Protein AF-Q8D309-F1 (afdb_monomer_lite)

pLDDT: mean 88.9, std 13.59, range [43.0, 98.56]

Structure (mmCIF, N/CA/C/O backbone):
data_AF-Q8D309-F1
#
_entry.id   AF-Q8D309-F1
#
loop_
_atom_site.group_PDB
_atom_site.id
_atom_site.type_symbol
_atom_site.label_atom_id
_atom_site.label_alt_id
_atom_site.label_comp_id
_atom_site.label_asym_id
_atom_site.label_entity_id
_atom_site.label_seq_id
_atom_site.pdbx_PDB_ins_code
_atom_site.Cartn_x
_atom_site.Cartn_y
_atom_site.Cartn_z
_atom_site.occupancy
_atom_site.B_iso_or_equiv
_atom_site.auth_seq_id
_atom_site.auth_comp_id
_atom_site.auth_asym_id
_atom_site.auth_atom_id
_atom_site.pdbx_PDB_model_num
ATOM 1 N N . MET A 1 1 ? -21.536 -8.108 13.463 1.00 43.00 1 MET A N 1
ATOM 2 C CA . MET A 1 1 ? -20.271 -8.884 13.417 1.00 43.00 1 MET A CA 1
ATOM 3 C C . MET A 1 1 ? -19.116 -7.937 13.068 1.00 43.00 1 MET A C 1
ATOM 5 O O . MET A 1 1 ? -19.042 -7.468 11.941 1.00 43.00 1 MET A O 1
ATOM 9 N N . ASN A 1 2 ? -18.246 -7.582 14.023 1.00 47.25 2 ASN A N 1
ATOM 10 C CA . ASN A 1 2 ? -17.174 -6.590 13.821 1.00 47.25 2 ASN A CA 1
ATOM 11 C C . ASN A 1 2 ? -15.936 -7.215 13.144 1.00 47.25 2 ASN A C 1
ATOM 13 O O . ASN A 1 2 ? -14.924 -7.476 13.792 1.00 47.25 2 ASN A O 1
ATOM 17 N N . PHE A 1 3 ? -15.986 -7.465 11.834 1.00 54.66 3 PHE A N 1
ATOM 18 C CA . PHE A 1 3 ? -14.788 -7.858 11.064 1.00 54.66 3 PHE A CA 1
ATOM 19 C C . PHE A 1 3 ? -13.850 -6.672 10.758 1.00 54.66 3 PHE A C 1
ATOM 21 O O . PHE A 1 3 ? -12.743 -6.872 10.256 1.00 54.66 3 PHE A O 1
ATOM 28 N N . GLY A 1 4 ? -14.268 -5.452 11.121 1.00 56.59 4 GLY A N 1
ATOM 29 C CA . GLY A 1 4 ? -13.709 -4.161 10.703 1.00 56.59 4 GLY A CA 1
ATOM 30 C C . GLY A 1 4 ? -12.210 -3.934 10.892 1.00 56.59 4 GLY A C 1
ATOM 31 O O . GLY A 1 4 ? -11.657 -3.080 10.211 1.00 56.59 4 GLY A O 1
ATOM 32 N N . ASN A 1 5 ? -11.540 -4.681 11.774 1.00 60.38 5 ASN A N 1
ATOM 33 C CA . ASN A 1 5 ? -10.160 -4.386 12.177 1.00 60.38 5 ASN A CA 1
ATOM 34 C C . ASN A 1 5 ? -9.220 -5.602 12.109 1.00 60.38 5 ASN A C 1
ATOM 36 O O . ASN A 1 5 ? -8.080 -5.513 12.572 1.00 60.38 5 ASN A O 1
ATOM 40 N N . LYS A 1 6 ? -9.680 -6.744 11.573 1.00 72.56 6 LYS A N 1
ATOM 41 C CA . LYS A 1 6 ? -8.869 -7.976 11.519 1.00 72.56 6 LYS A CA 1
ATOM 42 C C . LYS A 1 6 ? -7.908 -8.015 10.330 1.00 72.56 6 LYS A C 1
ATOM 44 O O . LYS A 1 6 ? -6.938 -8.767 10.360 1.00 72.56 6 LYS A O 1
ATOM 49 N N . ILE A 1 7 ? -8.151 -7.204 9.303 1.00 88.94 7 ILE A N 1
ATOM 50 C CA . ILE A 1 7 ? -7.336 -7.205 8.090 1.00 88.94 7 ILE A CA 1
ATOM 51 C C . ILE A 1 7 ? -6.142 -6.267 8.288 1.00 88.94 7 ILE A C 1
ATOM 53 O O . ILE A 1 7 ? -6.267 -5.146 8.790 1.00 88.94 7 ILE A O 1
ATOM 57 N N . LYS A 1 8 ? -4.961 -6.750 7.905 1.00 94.00 8 LYS A N 1
ATOM 58 C CA .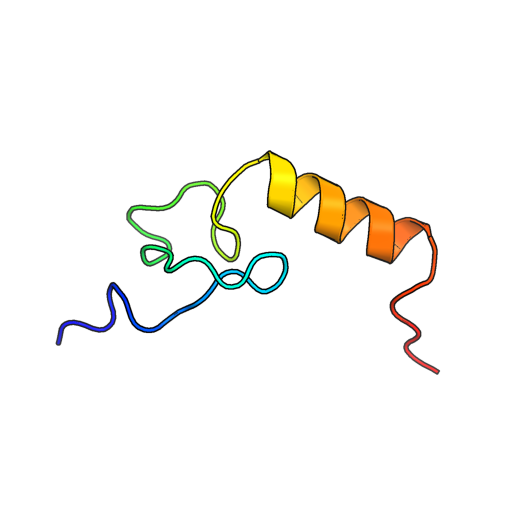 LYS A 1 8 ? -3.711 -5.990 7.914 1.00 94.00 8 LYS A CA 1
ATOM 59 C C . LYS A 1 8 ? -3.306 -5.690 6.475 1.00 94.00 8 LYS A C 1
ATOM 61 O O . LYS A 1 8 ? -3.423 -6.553 5.614 1.00 94.00 8 LYS A O 1
ATOM 66 N N . CYS A 1 9 ? -2.789 -4.490 6.232 1.00 96.12 9 CYS A N 1
ATOM 67 C CA . CYS A 1 9 ? -2.193 -4.119 4.952 1.00 96.12 9 CYS A CA 1
ATOM 68 C C . CYS A 1 9 ? -1.070 -5.104 4.599 1.00 96.12 9 CYS A C 1
ATOM 70 O O . CYS A 1 9 ? -0.153 -5.296 5.401 1.00 96.12 9 CYS A O 1
ATOM 72 N N . SER A 1 10 ? -1.098 -5.692 3.404 1.00 94.69 10 SER A N 1
ATOM 73 C CA . SER A 1 10 ? -0.098 -6.689 2.995 1.00 94.69 10 SER A CA 1
ATOM 74 C C . SER A 1 10 ? 1.330 -6.132 2.971 1.00 94.69 10 SER A C 1
ATOM 76 O O . SER A 1 10 ? 2.262 -6.876 3.275 1.00 94.69 10 SER A O 1
ATOM 78 N N . ILE A 1 11 ? 1.469 -4.823 2.719 1.00 97.19 11 ILE A N 1
ATOM 79 C CA . ILE A 1 11 ? 2.742 -4.099 2.573 1.00 97.19 11 ILE A CA 1
ATOM 80 C C . ILE A 1 11 ? 3.368 -3.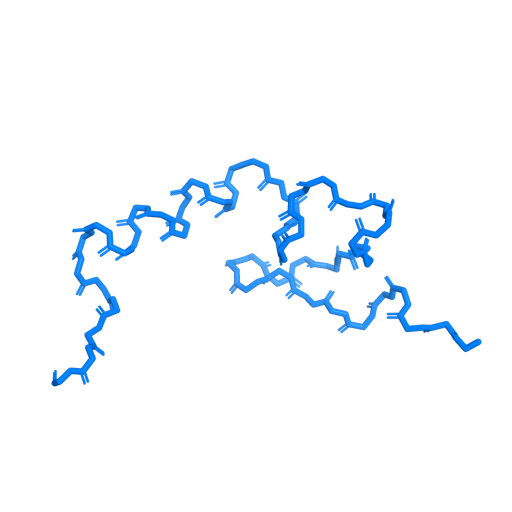712 3.918 1.00 97.19 11 ILE A C 1
ATOM 82 O O . ILE A 1 11 ? 4.536 -3.986 4.152 1.00 97.19 11 ILE A O 1
ATOM 86 N N . CYS A 1 12 ? 2.609 -3.072 4.814 1.00 96.75 12 CYS A N 1
ATOM 87 C CA . CYS A 1 12 ? 3.153 -2.502 6.059 1.00 96.75 12 CYS A CA 1
ATOM 88 C C . CYS A 1 12 ? 2.569 -3.111 7.341 1.00 96.75 12 CYS A C 1
ATOM 90 O O . CYS A 1 12 ? 2.878 -2.659 8.439 1.00 96.75 12 CYS A O 1
ATOM 92 N N . LYS A 1 13 ? 1.665 -4.088 7.216 1.00 95.31 13 LYS A N 1
ATOM 93 C CA . LYS A 1 13 ? 0.973 -4.777 8.320 1.00 95.31 13 LYS A CA 1
ATOM 94 C C . LYS A 1 13 ? 0.114 -3.890 9.238 1.00 95.31 13 LYS A C 1
ATOM 96 O O . LYS A 1 13 ? -0.444 -4.395 10.213 1.00 95.31 13 LYS A O 1
ATOM 101 N N . LYS A 1 14 ? -0.080 -2.605 8.909 1.00 94.31 14 LYS A N 1
ATOM 102 C CA . LYS A 1 14 ? -1.012 -1.709 9.615 1.00 94.31 14 LYS A CA 1
ATOM 103 C C . LYS A 1 14 ? -2.442 -2.250 9.525 1.00 94.31 14 LYS A C 1
ATOM 105 O O . LYS A 1 14 ? -2.842 -2.750 8.475 1.00 94.31 14 LYS A O 1
ATOM 110 N N . LYS A 1 15 ? -3.214 -2.129 10.610 1.00 93.19 15 LYS A N 1
ATOM 111 C CA . LYS A 1 15 ? -4.650 -2.452 10.617 1.00 93.19 15 LYS A CA 1
ATOM 112 C C . LYS A 1 15 ? -5.377 -1.566 9.603 1.00 93.19 15 LYS A C 1
ATOM 114 O O . LYS A 1 15 ? -5.122 -0.361 9.560 1.00 93.19 15 LYS A O 1
ATOM 119 N N . ILE A 1 16 ? -6.257 -2.158 8.803 1.00 93.25 16 ILE A N 1
ATOM 120 C CA . ILE A 1 16 ? -7.064 -1.434 7.816 1.00 93.25 16 ILE A CA 1
ATOM 121 C C . ILE A 1 16 ? -8.545 -1.633 8.093 1.00 93.25 16 ILE A C 1
ATOM 123 O O . ILE A 1 16 ? -8.949 -2.669 8.620 1.00 93.25 16 ILE A O 1
ATOM 127 N N . PHE A 1 17 ? -9.340 -0.647 7.693 1.00 90.94 17 PHE A N 1
ATOM 128 C CA . PHE A 1 17 ? -10.781 -0.810 7.645 1.00 90.94 17 PHE A CA 1
ATOM 129 C C . PHE A 1 17 ? -11.194 -1.660 6.441 1.00 90.94 17 PHE A C 1
ATOM 131 O O . PHE A 1 17 ? -10.473 -1.756 5.440 1.00 90.94 17 PHE A O 1
ATOM 138 N N . LEU A 1 18 ? -12.383 -2.250 6.554 1.00 89.38 18 LEU A N 1
ATOM 139 C CA . LEU A 1 18 ? -13.073 -2.920 5.455 1.00 89.38 18 LEU A CA 1
ATOM 140 C C . LEU A 1 18 ? -13.329 -1.960 4.286 1.00 89.38 18 LEU A C 1
ATOM 142 O O . LEU A 1 18 ? -13.305 -0.737 4.446 1.00 89.38 18 LEU A O 1
ATOM 146 N N . ARG A 1 19 ? -13.606 -2.547 3.115 1.00 88.56 19 ARG A N 1
ATOM 147 C CA . ARG A 1 19 ? -13.823 -1.854 1.835 1.00 88.56 19 ARG A CA 1
ATOM 148 C C . ARG A 1 19 ? -14.742 -0.633 1.947 1.00 88.56 19 ARG A C 1
ATOM 150 O O . ARG A 1 19 ? -14.434 0.392 1.359 1.00 88.56 19 ARG A O 1
ATOM 157 N N . GLU A 1 20 ? -15.805 -0.719 2.742 1.00 89.56 20 GLU A N 1
ATOM 158 C CA . GLU A 1 20 ? -16.799 0.353 2.917 1.00 89.56 20 GLU A CA 1
ATOM 159 C C . GLU A 1 20 ? -16.209 1.661 3.467 1.00 89.56 20 GLU A C 1
ATOM 161 O O . GLU A 1 20 ? -16.689 2.740 3.142 1.00 89.56 20 GLU A O 1
ATOM 166 N N . LYS A 1 21 ? -15.150 1.586 4.286 1.00 90.00 21 LYS A N 1
ATOM 167 C CA . LYS A 1 21 ? -14.520 2.752 4.937 1.00 90.00 21 LYS A CA 1
ATOM 168 C C . LYS A 1 21 ? -13.097 3.023 4.447 1.00 90.00 21 LYS A C 1
ATOM 170 O O . LYS A 1 21 ? -12.421 3.903 4.976 1.00 90.00 21 LYS A O 1
ATOM 175 N N . ASN A 1 22 ? -12.602 2.249 3.484 1.00 92.12 22 ASN A N 1
ATOM 176 C CA . ASN A 1 22 ? -11.221 2.327 3.027 1.00 92.12 22 ASN A CA 1
ATOM 177 C C . ASN A 1 22 ? -11.139 2.345 1.498 1.00 92.12 22 ASN A C 1
ATOM 179 O O . ASN A 1 22 ? -11.142 1.299 0.850 1.00 92.12 22 ASN A O 1
ATOM 183 N N . LEU A 1 23 ? -10.959 3.542 0.935 1.00 95.44 23 LEU A N 1
ATOM 184 C CA . LEU A 1 23 ? -10.795 3.773 -0.507 1.00 95.44 23 LEU A CA 1
ATOM 185 C C . LEU A 1 23 ? -9.591 3.041 -1.115 1.00 95.44 23 LEU A C 1
ATOM 187 O O . LEU A 1 23 ? -9.545 2.801 -2.320 1.00 95.44 23 LEU A O 1
ATOM 191 N N . PHE A 1 24 ? -8.600 2.697 -0.290 1.00 95.69 24 PHE A N 1
ATOM 192 C CA . PHE A 1 24 ? -7.388 2.012 -0.729 1.00 95.69 24 PHE A CA 1
ATOM 193 C C . PHE A 1 24 ? -7.415 0.512 -0.443 1.00 95.69 24 PHE A C 1
ATOM 195 O O . PHE A 1 24 ? -6.389 -0.133 -0.647 1.00 95.69 24 PHE A O 1
ATOM 202 N N . PHE A 1 25 ? -8.538 -0.054 0.019 1.00 94.50 25 PHE A N 1
ATOM 203 C CA . PHE A 1 25 ? -8.654 -1.483 0.320 1.00 94.50 25 PHE A CA 1
ATOM 204 C C . PHE A 1 25 ? -8.189 -2.343 -0.876 1.00 94.50 25 PHE A C 1
ATOM 206 O O . PHE A 1 25 ? -8.663 -2.108 -1.992 1.00 94.50 25 PHE A O 1
ATOM 213 N N . PRO A 1 26 ? -7.279 -3.325 -0.679 1.00 94.06 26 PRO A N 1
ATOM 214 C CA . PRO A 1 26 ? -6.854 -3.945 0.590 1.00 94.06 26 PRO A CA 1
ATOM 215 C C . PRO A 1 26 ? -5.611 -3.320 1.267 1.00 94.06 26 PRO A C 1
ATOM 217 O O . PRO A 1 26 ? -4.971 -3.944 2.113 1.00 94.06 26 PRO A O 1
ATOM 220 N N . PHE A 1 27 ? -5.243 -2.087 0.929 1.00 97.00 27 PHE A N 1
ATOM 221 C CA . PHE A 1 27 ? -4.082 -1.379 1.477 1.00 97.00 27 PHE A CA 1
ATOM 222 C C . PHE A 1 27 ? -4.488 -0.291 2.479 1.00 97.00 27 PHE A C 1
ATOM 224 O O . PHE A 1 27 ? -5.630 0.159 2.503 1.00 97.00 27 PHE A O 1
ATOM 231 N N . CYS A 1 28 ? -3.552 0.168 3.318 1.00 95.12 28 CYS A N 1
ATOM 232 C CA . CYS 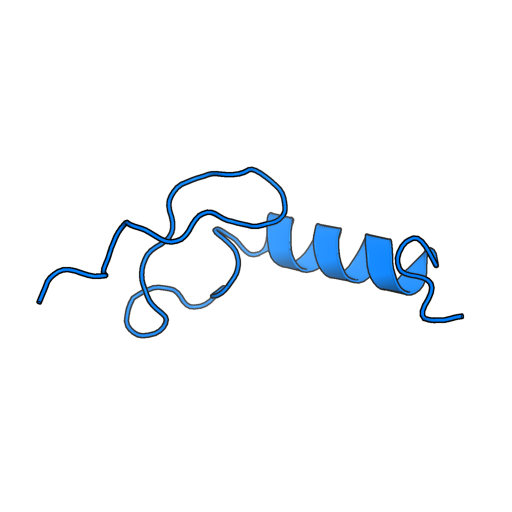A 1 28 ? -3.836 1.228 4.297 1.00 95.12 28 CYS A CA 1
ATOM 233 C C . CYS A 1 28 ? -3.809 2.648 3.710 1.00 95.12 28 CYS A C 1
ATOM 235 O O . CYS A 1 28 ? -4.242 3.584 4.374 1.00 95.12 28 CYS A O 1
ATOM 237 N N . SER A 1 29 ? -3.204 2.837 2.532 1.00 96.38 29 SER A N 1
ATOM 238 C CA . SER A 1 29 ? -3.023 4.147 1.899 1.00 96.38 29 SER A CA 1
ATOM 239 C C . SER A 1 29 ? -2.603 4.024 0.432 1.00 96.38 29 SER A C 1
ATOM 241 O O . SER A 1 29 ? -2.097 2.980 0.003 1.00 96.38 29 SER A O 1
ATOM 243 N N . LYS A 1 30 ? -2.715 5.134 -0.316 1.00 97.75 30 LYS A N 1
ATOM 244 C CA . LYS A 1 30 ? -2.201 5.277 -1.692 1.00 97.75 30 LYS A CA 1
ATOM 245 C C . LYS A 1 30 ? -0.736 4.847 -1.825 1.00 97.75 30 LYS A C 1
ATOM 247 O O . LYS A 1 30 ? -0.388 4.169 -2.784 1.00 97.75 30 LYS A O 1
ATOM 252 N N . LYS A 1 31 ? 0.109 5.186 -0.842 1.00 98.31 31 LYS A N 1
ATOM 253 C CA . LYS A 1 31 ? 1.532 4.806 -0.823 1.00 98.31 31 LYS A CA 1
ATOM 254 C C . LYS A 1 31 ? 1.710 3.287 -0.903 1.00 98.31 31 LYS A C 1
ATOM 256 O O . LYS A 1 31 ? 2.463 2.814 -1.742 1.00 98.31 31 LYS A O 1
ATOM 261 N N . CYS A 1 32 ? 0.997 2.524 -0.071 1.00 98.56 32 CYS A N 1
ATOM 262 C CA . CYS A 1 32 ? 1.097 1.061 -0.087 1.00 98.56 32 CYS A CA 1
ATOM 263 C C . CYS A 1 32 ? 0.568 0.460 -1.396 1.00 98.56 32 CYS A C 1
ATOM 265 O O . CYS A 1 32 ? 1.183 -0.466 -1.906 1.00 98.56 32 CYS A O 1
ATOM 267 N N . LYS A 1 33 ? -0.498 1.029 -1.979 1.00 97.94 33 LYS A N 1
ATOM 268 C CA . LYS A 1 33 ? -0.994 0.624 -3.306 1.00 97.94 33 LYS A CA 1
ATOM 269 C C . LYS A 1 33 ? 0.073 0.793 -4.400 1.00 97.94 33 LYS A C 1
ATOM 271 O O . LYS A 1 33 ? 0.223 -0.079 -5.243 1.00 97.94 33 LYS A O 1
ATOM 276 N N . ILE A 1 34 ? 0.822 1.898 -4.382 1.00 98.38 34 ILE A N 1
ATOM 277 C CA . ILE A 1 34 ? 1.898 2.148 -5.357 1.00 98.38 34 ILE A CA 1
ATOM 278 C C . ILE A 1 34 ? 3.087 1.209 -5.125 1.00 98.38 34 ILE A C 1
ATOM 280 O O . ILE A 1 34 ? 3.657 0.710 -6.088 1.00 98.38 34 ILE A O 1
ATOM 284 N N . ILE A 1 35 ? 3.452 0.939 -3.867 1.00 98.25 35 ILE A N 1
ATOM 285 C CA . ILE A 1 35 ? 4.518 -0.023 -3.544 1.00 98.25 35 ILE A CA 1
ATOM 286 C C . ILE A 1 35 ? 4.151 -1.416 -4.058 1.00 98.25 35 ILE A C 1
ATOM 288 O O . ILE A 1 35 ? 4.984 -2.072 -4.672 1.00 98.25 35 ILE A O 1
ATOM 292 N N . ASP A 1 36 ? 2.914 -1.858 -3.831 1.00 96.94 36 ASP A N 1
ATOM 293 C CA . ASP A 1 36 ? 2.411 -3.126 -4.362 1.00 96.94 36 ASP A CA 1
ATOM 294 C C . ASP A 1 36 ? 2.553 -3.177 -5.890 1.00 96.94 36 ASP A C 1
ATOM 296 O O . ASP A 1 36 ? 3.223 -4.065 -6.414 1.00 96.94 36 ASP A O 1
ATOM 300 N N . LEU A 1 37 ? 2.065 -2.145 -6.587 1.00 97.19 37 LEU A N 1
ATOM 301 C CA . LEU A 1 37 ? 2.198 -2.012 -8.039 1.00 97.19 37 LEU A CA 1
ATOM 302 C C . LEU A 1 37 ? 3.660 -2.060 -8.512 1.00 97.19 37 LEU A C 1
ATOM 304 O O . LEU A 1 37 ? 3.976 -2.751 -9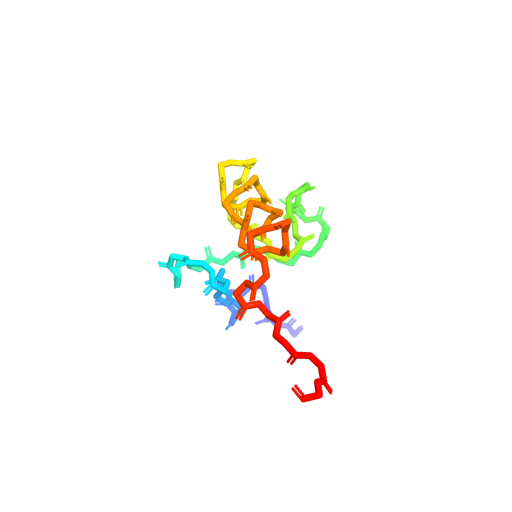.476 1.00 97.19 37 LEU A O 1
ATOM 308 N N . TYR A 1 38 ? 4.569 -1.361 -7.831 1.00 97.38 38 TYR A N 1
ATOM 309 C CA . TYR A 1 38 ? 5.991 -1.385 -8.169 1.00 97.38 38 TYR A CA 1
ATOM 310 C C . TYR A 1 38 ? 6.591 -2.788 -8.021 1.00 97.38 38 TYR A C 1
ATOM 312 O O . TYR A 1 38 ? 7.387 -3.202 -8.860 1.00 97.38 38 TYR A O 1
ATOM 320 N N . GLN A 1 39 ? 6.207 -3.540 -6.986 1.00 96.56 39 GLN A N 1
ATOM 321 C CA . GLN A 1 39 ? 6.680 -4.913 -6.793 1.00 96.56 39 GLN A CA 1
ATOM 322 C C . GLN A 1 39 ? 6.186 -5.853 -7.903 1.00 96.56 39 GLN A C 1
ATOM 324 O O . GLN A 1 39 ? 6.956 -6.704 -8.349 1.00 96.56 39 GLN A O 1
ATOM 329 N N . TRP A 1 40 ? 4.957 -5.655 -8.390 1.00 94.69 40 TRP A N 1
ATOM 330 C CA . TRP A 1 40 ? 4.432 -6.343 -9.576 1.00 94.69 40 TRP A CA 1
ATOM 331 C C . TRP A 1 40 ? 5.243 -6.035 -10.828 1.00 94.69 40 TRP A C 1
ATOM 333 O O . TRP A 1 40 ? 5.753 -6.954 -11.463 1.00 94.69 40 TRP A O 1
ATOM 343 N N . ILE A 1 41 ? 5.419 -4.753 -11.145 1.00 95.75 41 ILE A N 1
ATOM 344 C CA . ILE A 1 41 ? 6.155 -4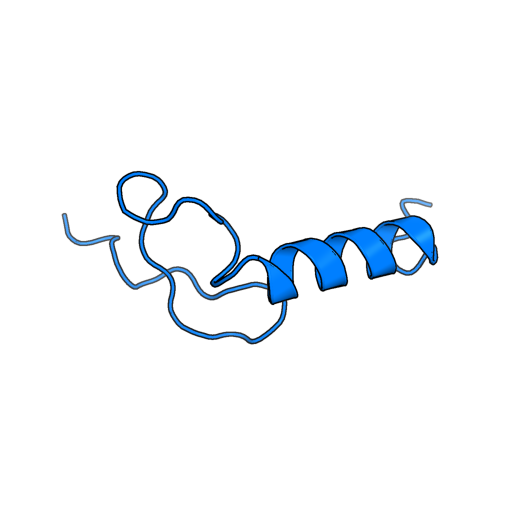.325 -12.344 1.00 95.75 41 ILE A CA 1
ATOM 345 C C . ILE A 1 41 ? 7.620 -4.778 -12.282 1.00 95.75 41 ILE A C 1
ATOM 347 O O . ILE A 1 41 ? 8.191 -5.174 -13.291 1.00 95.75 41 ILE A O 1
ATOM 351 N N . SER A 1 42 ? 8.219 -4.774 -11.091 1.00 95.38 42 SER A N 1
ATOM 352 C CA . SER A 1 42 ? 9.605 -5.208 -10.874 1.00 95.38 42 SER A CA 1
ATOM 353 C C . SER A 1 42 ? 9.785 -6.732 -10.904 1.00 95.38 42 SER A C 1
ATOM 355 O O . SER A 1 42 ? 10.871 -7.216 -10.592 1.00 95.38 42 SER A O 1
ATOM 357 N N . GLY A 1 43 ? 8.733 -7.504 -11.196 1.00 91.75 43 GLY A N 1
ATOM 358 C CA . GLY A 1 43 ? 8.800 -8.964 -11.267 1.00 91.75 43 GLY A CA 1
ATOM 359 C C . GLY A 1 43 ? 9.093 -9.643 -9.926 1.00 91.75 43 GLY A C 1
ATOM 360 O O . GLY A 1 43 ? 9.610 -10.761 -9.904 1.00 91.75 43 GLY A O 1
ATOM 361 N N . LYS A 1 44 ? 8.787 -8.989 -8.793 1.00 90.31 44 LYS A N 1
ATOM 362 C CA . LYS A 1 44 ? 8.940 -9.619 -7.468 1.00 90.31 44 LYS A CA 1
ATOM 363 C C . LYS A 1 44 ? 7.896 -10.701 -7.215 1.00 90.31 44 LYS A C 1
ATOM 365 O O . LYS A 1 44 ? 8.154 -11.620 -6.444 1.00 90.31 44 LYS A O 1
ATOM 370 N N . TYR A 1 45 ? 6.740 -10.598 -7.860 1.00 87.94 45 TYR A N 1
ATOM 371 C CA . TYR A 1 45 ? 5.742 -11.658 -7.887 1.00 87.94 45 TYR A CA 1
ATOM 372 C C . TYR A 1 45 ? 5.958 -12.480 -9.159 1.00 87.94 45 TYR A C 1
ATOM 374 O O . TYR A 1 45 ? 5.706 -11.995 -10.260 1.00 87.94 45 TYR A O 1
ATOM 382 N N . LYS A 1 46 ? 6.466 -13.705 -9.006 1.00 84.81 46 LYS A N 1
ATOM 383 C CA . LYS A 1 46 ? 6.592 -14.681 -10.095 1.00 84.81 46 LYS A CA 1
ATO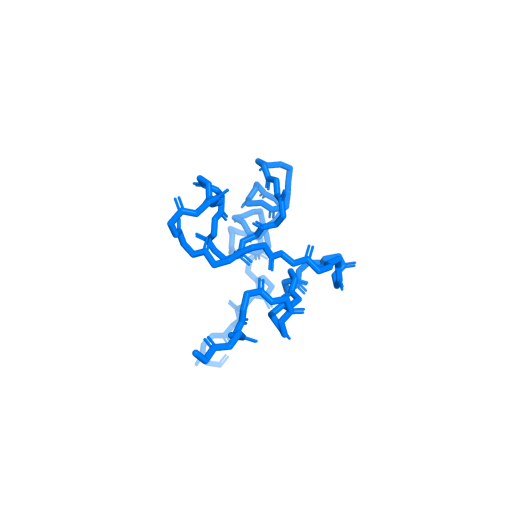M 384 C C . LYS A 1 46 ? 5.456 -15.688 -9.978 1.00 84.81 46 LYS A C 1
ATOM 386 O O . LYS A 1 46 ? 5.149 -16.135 -8.877 1.00 84.81 46 LYS A O 1
ATOM 391 N N . LEU A 1 47 ? 4.819 -15.992 -11.105 1.00 79.75 47 LEU A N 1
ATOM 392 C CA . LEU A 1 47 ? 3.727 -16.967 -11.187 1.00 79.75 47 LEU A CA 1
ATOM 393 C C . LEU A 1 47 ? 4.210 -18.363 -11.615 1.00 79.75 47 LEU A C 1
ATOM 395 O O . LEU A 1 47 ? 3.430 -19.306 -11.548 1.00 79.75 47 LEU A O 1
ATOM 399 N N . PHE A 1 48 ? 5.475 -18.480 -12.029 1.00 82.44 48 PHE A N 1
ATOM 400 C CA . PHE A 1 48 ? 6.105 -19.686 -12.560 1.00 82.44 48 PHE A CA 1
ATOM 401 C C . PHE A 1 48 ? 7.506 -19.850 -11.973 1.00 82.44 48 PHE A C 1
ATOM 403 O O . PHE A 1 48 ? 8.163 -18.802 -11.738 1.00 82.44 48 PHE A O 1
#

Foldseek 3Di:
DCPQFVQAAPQPRHTHGPPVPAVQPVHRDPVSVVVVVVCVVVCVDDPD

Sequence (48 aa):
MNFGNKIKCSICKKKIFLREKNLFFPFCSKKCKIIDLYQWISGKYKLF

Radius of gyration: 12.2 Å; chains: 1; bounding box: 30×25×26 Å

Secondary structure (DSSP, 8-state):
---TT--B-TTT--B---GGG-TTTTSSSHHHHHHHHHHHHTT-S---

InterPro domains:
  IPR005584 DNA gyrase inhibitor YacG [MF_00649] (3-48)
  IPR005584 DNA gyrase inhibitor YacG [PF03884] (7-46)
  IPR005584 DNA gyrase inhibitor YacG [PTHR36150] (6-47)
  IPR013088 Zinc finger, NHR/GATA-type [G3DSA:3.30.50.10] (1-48)

Organism: Wigglesworthia glossinidia brevipalpis (NCBI:txid36870)